Protein AF-A0A8H3XKI6-F1 (afdb_monomer_lite)

Structure (mmCIF, N/CA/C/O backbone):
data_AF-A0A8H3XKI6-F1
#
_entry.id   AF-A0A8H3XKI6-F1
#
loop_
_atom_site.group_PDB
_atom_site.id
_atom_site.type_symbol
_atom_site.label_atom_id
_atom_site.label_alt_id
_atom_site.label_comp_id
_atom_site.label_asym_id
_atom_site.label_entity_id
_atom_site.label_seq_id
_atom_site.pdbx_PDB_ins_code
_atom_site.Cartn_x
_atom_site.Cartn_y
_atom_site.Cartn_z
_atom_site.occupancy
_atom_site.B_iso_or_equiv
_atom_site.auth_seq_id
_atom_site.auth_comp_id
_atom_site.auth_asym_id
_atom_site.auth_atom_id
_atom_site.pdbx_PDB_model_num
ATOM 1 N N . MET A 1 1 ? 10.702 12.098 3.762 1.00 52.97 1 MET A N 1
ATOM 2 C CA . MET A 1 1 ? 10.714 10.688 3.313 1.00 52.97 1 MET A CA 1
ATOM 3 C C . MET A 1 1 ? 10.750 9.716 4.493 1.00 52.97 1 MET A C 1
ATOM 5 O O . MET A 1 1 ? 9.839 8.915 4.588 1.00 52.97 1 MET A O 1
ATOM 9 N N . ILE A 1 2 ? 11.704 9.832 5.431 1.00 52.97 2 ILE A N 1
ATOM 10 C CA . ILE A 1 2 ? 11.766 8.960 6.631 1.00 52.97 2 ILE A CA 1
ATOM 11 C C . ILE A 1 2 ? 10.514 9.089 7.521 1.00 52.97 2 ILE A C 1
ATOM 13 O O . ILE A 1 2 ? 9.970 8.078 7.946 1.00 52.97 2 ILE A O 1
ATOM 17 N N . LEU A 1 3 ? 10.019 10.314 7.748 1.00 56.84 3 LEU A N 1
ATOM 18 C CA . LEU A 1 3 ? 8.781 10.543 8.513 1.00 56.84 3 LEU A CA 1
ATOM 19 C C . LEU A 1 3 ? 7.570 9.870 7.851 1.00 56.84 3 LEU A C 1
ATOM 21 O O . LEU A 1 3 ? 6.868 9.115 8.502 1.00 56.84 3 LEU A O 1
ATOM 25 N N . LEU A 1 4 ? 7.419 10.019 6.530 1.00 63.44 4 LEU A N 1
ATOM 26 C CA . LEU A 1 4 ? 6.349 9.383 5.755 1.00 63.44 4 LEU A CA 1
ATOM 27 C C . LEU A 1 4 ? 6.373 7.847 5.880 1.00 63.44 4 LEU A C 1
ATOM 29 O O . LEU A 1 4 ? 5.342 7.244 6.152 1.00 63.44 4 LEU A O 1
ATOM 33 N N . LEU A 1 5 ? 7.550 7.225 5.746 1.00 63.56 5 LEU A N 1
ATOM 34 C CA . LEU A 1 5 ? 7.718 5.773 5.899 1.00 63.56 5 LEU A CA 1
ATOM 35 C C . LEU A 1 5 ? 7.413 5.284 7.324 1.00 63.56 5 LEU A C 1
ATOM 37 O O . LEU A 1 5 ? 6.879 4.192 7.505 1.00 63.56 5 LEU A O 1
ATOM 41 N N . ASN A 1 6 ? 7.733 6.082 8.344 1.00 65.56 6 ASN A N 1
ATOM 42 C CA . ASN A 1 6 ? 7.367 5.763 9.722 1.00 65.56 6 ASN A CA 1
ATOM 43 C C . ASN A 1 6 ? 5.857 5.885 9.951 1.00 65.56 6 ASN A C 1
ATOM 45 O O . ASN A 1 6 ? 5.278 5.020 10.611 1.00 65.56 6 ASN A O 1
ATOM 49 N N . SER A 1 7 ? 5.220 6.889 9.349 1.00 62.22 7 SER A N 1
ATOM 50 C CA . SER A 1 7 ? 3.774 7.108 9.422 1.00 62.22 7 SER A CA 1
ATOM 51 C C . SER A 1 7 ? 2.982 5.999 8.720 1.00 62.22 7 SER A C 1
ATOM 53 O O . SER A 1 7 ? 1.905 5.630 9.173 1.00 62.22 7 SER A O 1
ATOM 55 N N . MET A 1 8 ? 3.568 5.328 7.723 1.00 68.06 8 MET A N 1
ATOM 56 C CA . MET A 1 8 ? 3.000 4.131 7.079 1.00 68.06 8 MET A CA 1
ATOM 57 C C . MET A 1 8 ? 2.878 2.907 8.005 1.00 68.06 8 MET A C 1
ATOM 59 O O . MET A 1 8 ? 2.121 1.984 7.706 1.00 68.06 8 MET A O 1
ATOM 63 N N . GLN A 1 9 ? 3.547 2.888 9.167 1.00 68.38 9 GLN A N 1
ATOM 64 C CA . GLN A 1 9 ? 3.374 1.816 10.162 1.00 68.38 9 GLN A CA 1
ATOM 65 C C . GLN A 1 9 ? 1.997 1.830 10.839 1.00 68.38 9 GLN A C 1
ATOM 67 O O . GLN A 1 9 ? 1.675 0.903 11.589 1.00 68.38 9 GLN A O 1
ATOM 72 N N . ILE A 1 10 ? 1.190 2.862 10.581 1.00 73.00 10 ILE A N 1
ATOM 73 C CA . ILE A 1 10 ? -0.167 3.004 11.096 1.00 73.00 10 ILE A CA 1
ATOM 74 C C . ILE A 1 10 ? -1.088 1.837 10.733 1.00 73.00 10 ILE A C 1
ATOM 76 O O . ILE A 1 10 ? -2.002 1.519 11.489 1.00 73.00 10 ILE A O 1
ATOM 80 N N . LEU A 1 11 ? -0.767 1.107 9.667 1.00 68.25 11 LEU A N 1
ATOM 81 C CA . LEU A 1 11 ? -1.599 0.042 9.108 1.00 68.25 11 LEU A CA 1
ATOM 82 C C . LEU A 1 11 ? -1.046 -1.355 9.401 1.00 68.25 11 LEU A C 1
ATOM 84 O O . LEU A 1 11 ? -1.386 -2.305 8.710 1.00 68.25 11 LEU A O 1
ATOM 88 N N . ASN A 1 12 ? -0.189 -1.495 10.419 1.00 73.50 12 ASN A N 1
ATOM 89 C CA . ASN A 1 12 ? 0.237 -2.798 10.921 1.00 73.50 12 ASN A CA 1
ATOM 90 C C . ASN A 1 12 ? -0.584 -3.175 12.171 1.00 73.50 12 ASN A C 1
ATOM 92 O O . ASN A 1 12 ? -0.209 -2.754 13.274 1.00 73.50 12 ASN A O 1
ATOM 96 N N . PRO A 1 13 ? -1.657 -3.981 12.035 1.00 70.12 13 PRO A N 1
ATOM 97 C CA . PRO A 1 13 ? -2.545 -4.322 13.147 1.00 70.12 13 PRO A CA 1
ATOM 98 C C . PRO A 1 13 ? -1.821 -5.070 14.265 1.00 70.12 13 PRO A C 1
ATOM 100 O O . PRO A 1 13 ? -2.175 -4.924 15.429 1.00 70.12 13 PRO A O 1
ATOM 103 N N . ASN A 1 14 ? -0.746 -5.800 13.946 1.00 70.25 14 ASN A N 1
ATOM 104 C CA . ASN A 1 14 ? 0.053 -6.510 14.948 1.00 70.25 14 ASN A CA 1
ATOM 105 C C . ASN A 1 14 ? 0.733 -5.559 15.944 1.00 70.25 14 ASN A C 1
ATOM 107 O O . ASN A 1 14 ? 1.113 -5.976 17.036 1.00 70.25 14 ASN A O 1
ATOM 111 N N . LYS A 1 15 ? 0.914 -4.283 15.578 1.00 75.81 15 LYS A N 1
ATOM 112 C CA . LYS A 1 15 ? 1.473 -3.250 16.462 1.00 75.81 15 LYS A CA 1
ATOM 113 C C . LYS A 1 15 ? 0.398 -2.467 17.216 1.00 75.81 15 LYS A C 1
ATOM 115 O O . LYS A 1 15 ? 0.749 -1.585 18.001 1.00 75.81 15 LYS A O 1
ATOM 120 N N . TRP A 1 16 ? -0.884 -2.730 16.963 1.00 81.44 16 TRP A N 1
ATOM 121 C CA . TRP A 1 16 ? -1.965 -1.971 17.576 1.00 81.44 16 TRP A CA 1
ATOM 122 C C . TRP A 1 16 ? -2.169 -2.376 19.041 1.00 81.44 16 TRP A C 1
ATOM 124 O O . TRP A 1 16 ? -2.092 -3.558 19.387 1.00 81.44 16 TRP A O 1
ATOM 134 N N . PRO A 1 17 ? -2.423 -1.403 19.932 1.00 80.00 17 PRO A N 1
ATOM 135 C CA . PRO A 1 17 ? -2.687 -1.685 21.334 1.00 80.00 17 PRO A CA 1
ATOM 136 C C . PRO A 1 17 ? -4.015 -2.436 21.497 1.00 80.00 17 PRO A C 1
ATOM 138 O O . PRO A 1 17 ? -5.013 -2.110 20.861 1.00 80.00 17 PRO A O 1
ATOM 141 N N . LYS A 1 18 ? -4.036 -3.421 22.404 1.00 77.50 18 LYS A N 1
ATOM 142 C CA . LYS A 1 18 ? -5.248 -4.195 22.737 1.00 77.50 18 LYS A CA 1
ATOM 143 C C . LYS A 1 18 ? -6.247 -3.409 23.591 1.00 77.50 18 LYS A C 1
ATOM 145 O O . LYS A 1 18 ? -7.425 -3.751 23.635 1.00 77.50 18 LYS A O 1
ATOM 150 N N . ASP A 1 19 ? -5.776 -2.380 24.293 1.00 81.62 19 ASP A N 1
ATOM 151 C CA . ASP A 1 19 ? -6.632 -1.500 25.084 1.00 81.62 19 ASP A CA 1
ATOM 152 C C . ASP A 1 19 ? -7.387 -0.532 24.162 1.00 81.62 19 ASP A C 1
ATOM 154 O O . ASP A 1 19 ? -6.778 0.294 23.478 1.00 81.62 19 ASP A O 1
ATOM 158 N N . LYS A 1 20 ? -8.723 -0.609 24.189 1.00 76.94 20 LYS A N 1
ATOM 159 C CA . LYS A 1 20 ? -9.619 0.235 23.386 1.00 76.94 20 LYS A CA 1
ATOM 160 C C . LYS A 1 20 ? -9.421 1.731 23.639 1.00 76.94 20 LYS A C 1
ATOM 162 O O . LYS A 1 20 ? -9.504 2.514 22.697 1.00 76.94 20 LYS A O 1
ATOM 167 N N . LYS A 1 21 ? -9.128 2.142 24.879 1.00 78.75 21 LYS A N 1
ATOM 168 C CA . LYS A 1 21 ? -8.916 3.562 25.212 1.00 78.75 21 LYS A CA 1
ATOM 169 C C . LYS A 1 21 ? -7.641 4.102 24.574 1.00 78.75 21 LYS A C 1
ATOM 171 O O . LYS A 1 21 ? -7.603 5.247 24.139 1.00 78.75 21 LYS A O 1
ATOM 176 N N . ILE A 1 22 ? -6.602 3.270 24.508 1.00 79.81 22 ILE A N 1
ATOM 177 C CA . ILE A 1 22 ? -5.324 3.634 23.890 1.00 79.81 22 ILE A CA 1
ATOM 178 C C . ILE A 1 22 ? -5.456 3.596 22.363 1.00 79.81 22 ILE A C 1
ATOM 180 O O . ILE A 1 22 ? -4.953 4.491 21.691 1.00 79.81 22 ILE A O 1
ATOM 184 N N . LEU A 1 23 ? -6.180 2.610 21.821 1.00 81.88 23 LEU A N 1
ATOM 185 C CA . LEU A 1 23 ? -6.426 2.463 20.384 1.00 81.88 23 LEU A CA 1
ATOM 186 C C . LEU A 1 23 ? -7.139 3.680 19.778 1.00 81.88 23 LEU A C 1
ATOM 188 O O . LEU A 1 23 ? -6.820 4.083 18.659 1.00 81.88 23 LEU A O 1
ATOM 192 N N . GLN A 1 24 ? -8.057 4.297 20.524 1.00 79.31 24 GLN A N 1
ATOM 193 C CA . GLN A 1 24 ? -8.814 5.457 20.055 1.00 79.31 24 GLN A CA 1
ATOM 194 C C . GLN A 1 24 ? -7.901 6.604 19.599 1.00 79.31 24 GLN A C 1
ATOM 196 O O . GLN A 1 24 ? -8.110 7.144 18.520 1.00 79.31 24 GLN A O 1
ATOM 201 N N . ASN A 1 25 ? -6.839 6.897 20.353 1.00 80.00 25 ASN A N 1
ATOM 202 C CA . ASN A 1 25 ? -5.889 7.971 20.033 1.00 80.00 25 ASN A CA 1
ATOM 203 C C . ASN A 1 25 ? -4.599 7.456 19.373 1.00 80.00 25 ASN A C 1
ATOM 205 O O . ASN A 1 25 ? -3.650 8.215 19.167 1.00 80.00 25 ASN A O 1
ATOM 209 N N . TYR A 1 26 ? -4.517 6.154 19.089 1.00 80.56 26 TYR A N 1
ATOM 210 C CA . TYR A 1 26 ? -3.306 5.546 18.561 1.00 80.56 26 TYR A CA 1
ATOM 211 C C . TYR A 1 26 ? -3.042 6.036 17.136 1.00 80.56 26 TYR A C 1
ATOM 213 O O . TYR A 1 26 ? -3.868 5.858 16.241 1.00 80.56 26 TYR A O 1
ATOM 221 N N . ARG A 1 27 ? -1.851 6.614 16.951 1.00 79.62 27 ARG A N 1
ATOM 222 C CA . ARG A 1 27 ? -1.294 7.058 15.667 1.00 79.62 27 ARG A CA 1
ATOM 223 C C . ARG A 1 27 ? -2.081 8.131 14.913 1.00 79.62 27 ARG A C 1
ATOM 225 O O . ARG A 1 27 ? -1.971 8.255 13.697 1.00 79.62 27 ARG A O 1
ATOM 232 N N . GLU A 1 28 ? -2.847 8.936 15.639 1.00 83.56 28 GLU A N 1
ATOM 233 C CA . GLU A 1 28 ? -3.574 10.066 15.053 1.00 83.56 28 GLU A CA 1
ATOM 234 C C . GLU A 1 28 ? -2.617 11.099 14.432 1.00 83.56 28 GLU A C 1
ATOM 236 O O . GLU A 1 28 ? -2.890 11.661 13.377 1.00 83.56 28 GLU A O 1
ATOM 241 N N . LEU A 1 29 ? -1.443 11.301 15.045 1.00 84.56 29 LEU A N 1
ATOM 242 C CA . LEU A 1 29 ? -0.421 12.217 14.531 1.00 84.56 29 LEU A CA 1
ATOM 243 C C . LEU A 1 29 ? 0.122 11.760 13.173 1.00 84.56 29 LEU A C 1
ATOM 245 O O . LEU A 1 29 ? 0.240 12.569 12.255 1.00 84.56 29 LEU A O 1
ATOM 249 N N . GLU A 1 30 ? 0.422 10.469 13.034 1.00 86.00 30 GLU A N 1
ATOM 250 C CA . GLU A 1 30 ? 0.876 9.881 11.776 1.00 86.00 30 GLU A CA 1
ATOM 251 C C . GLU A 1 30 ? -0.197 9.961 10.683 1.00 86.00 30 GLU A C 1
ATOM 253 O O . GLU A 1 30 ? 0.135 10.235 9.527 1.00 86.00 30 GLU A O 1
ATOM 258 N N . LEU A 1 31 ? -1.477 9.780 11.034 1.00 87.25 31 LEU A N 1
ATOM 259 C CA . LEU A 1 31 ? -2.581 9.985 10.097 1.00 87.25 31 LEU A CA 1
ATOM 260 C C . LEU A 1 31 ? -2.623 11.440 9.611 1.00 87.25 31 LEU A C 1
ATOM 262 O O . LEU A 1 31 ? -2.680 11.6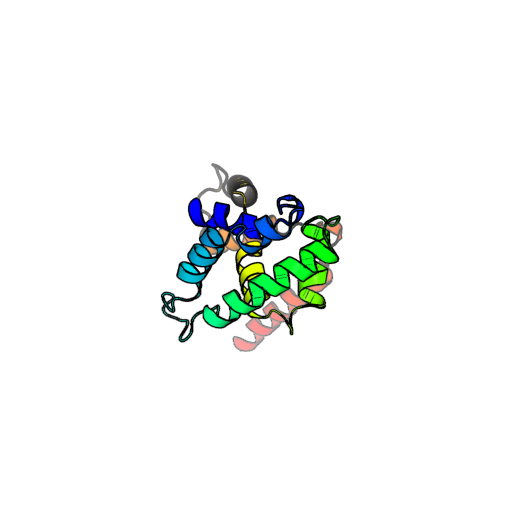76 8.409 1.00 87.25 31 LEU A O 1
ATOM 266 N N . GLU A 1 32 ? -2.530 12.415 10.516 1.00 87.88 32 GLU A N 1
ATOM 267 C CA . GLU A 1 32 ? -2.529 13.838 10.158 1.00 87.88 32 GLU A CA 1
ATOM 268 C C . GLU A 1 32 ? -1.341 14.227 9.265 1.00 87.88 32 GLU A C 1
ATOM 270 O O . GLU A 1 32 ? -1.471 15.072 8.378 1.00 87.88 32 GLU A O 1
ATOM 275 N N . GLU A 1 33 ? -0.170 13.617 9.456 1.00 85.81 33 GLU A N 1
ATOM 276 C CA . GLU A 1 33 ? 0.963 13.796 8.542 1.00 85.81 33 GLU A CA 1
ATOM 277 C C . GLU A 1 33 ? 0.671 13.257 7.138 1.00 85.81 33 GLU A C 1
ATOM 279 O O . GLU A 1 33 ? 0.991 13.925 6.152 1.00 85.81 33 GLU A O 1
ATOM 284 N N . LEU A 1 34 ? 0.048 12.080 7.036 1.00 85.38 34 LEU A N 1
ATOM 285 C CA . LEU A 1 34 ? -0.338 11.482 5.757 1.00 85.38 34 LEU A CA 1
ATOM 286 C C . LEU A 1 34 ? -1.413 12.319 5.056 1.00 85.38 34 LEU A C 1
ATOM 288 O O . LEU A 1 34 ? -1.281 12.615 3.868 1.00 85.38 34 LEU A O 1
ATOM 292 N N . ILE A 1 35 ? -2.422 12.775 5.800 1.00 87.50 35 ILE A N 1
ATOM 293 C CA . ILE A 1 35 ? -3.454 13.691 5.308 1.00 87.50 35 ILE A CA 1
ATOM 294 C C . ILE A 1 35 ? -2.798 14.948 4.732 1.00 87.50 35 ILE A C 1
ATOM 296 O O . ILE A 1 35 ? -2.995 15.252 3.561 1.00 87.50 35 ILE A O 1
ATOM 300 N N . LYS A 1 36 ? -1.916 15.625 5.480 1.00 85.19 36 LYS A N 1
ATOM 301 C CA . LYS A 1 36 ? -1.232 16.845 5.003 1.00 85.19 36 LYS A CA 1
ATOM 302 C C . LYS A 1 36 ? -0.493 16.665 3.675 1.00 85.19 36 LYS A C 1
ATOM 304 O O . LYS A 1 36 ? -0.340 17.640 2.934 1.00 85.19 36 LYS A O 1
ATOM 309 N N . VAL A 1 37 ? 0.014 15.462 3.403 1.00 82.25 37 VAL A N 1
ATOM 310 C CA . VAL A 1 37 ? 0.750 15.136 2.175 1.00 82.25 37 VAL A CA 1
ATOM 311 C C . VAL A 1 37 ? -0.198 14.822 1.015 1.00 82.25 37 VAL A C 1
ATOM 313 O O . VAL A 1 37 ? 0.047 15.293 -0.095 1.00 82.25 37 VAL A O 1
ATOM 316 N N . TYR A 1 38 ? -1.263 14.054 1.255 1.00 81.94 38 TYR A N 1
ATOM 317 C CA . TYR A 1 38 ? -2.118 13.491 0.199 1.00 81.94 38 TYR A CA 1
ATOM 318 C C . TYR A 1 38 ? -3.456 14.223 -0.016 1.00 81.94 38 TYR A C 1
ATOM 320 O O . TYR A 1 38 ? -4.093 14.043 -1.055 1.00 81.94 38 TYR A O 1
ATOM 328 N N . GLU A 1 39 ? -3.864 15.078 0.920 1.00 80.81 39 GLU A N 1
ATOM 329 C CA . GLU A 1 39 ? -5.016 15.984 0.805 1.00 80.81 39 GLU A CA 1
ATOM 330 C C . GLU A 1 39 ? -4.697 17.192 -0.089 1.00 80.81 39 GLU A C 1
ATOM 332 O O . GLU A 1 39 ? -5.561 17.712 -0.795 1.00 80.81 39 GLU A O 1
ATOM 337 N N . LYS A 1 40 ? -3.440 17.654 -0.104 1.00 63.06 40 LYS A N 1
ATOM 338 C CA . LYS A 1 40 ? -3.060 18.816 -0.912 1.00 63.06 40 LYS A CA 1
ATOM 339 C C . LYS A 1 40 ? -3.049 18.463 -2.398 1.00 63.06 40 LYS A C 1
ATOM 341 O O . LYS A 1 40 ? -2.328 17.565 -2.828 1.00 63.06 40 LYS A O 1
ATOM 346 N N . SER A 1 41 ? -3.690 19.302 -3.207 1.00 59.41 41 SER A N 1
ATOM 347 C CA . SER A 1 41 ? -3.537 19.395 -4.670 1.00 59.41 41 SER A CA 1
ATOM 348 C C . SER A 1 41 ? -2.137 19.870 -5.107 1.00 59.41 41 SER A C 1
ATOM 350 O O . SER A 1 41 ? -1.963 20.490 -6.150 1.00 59.41 41 SER A O 1
ATOM 352 N N . HIS A 1 42 ? -1.095 19.587 -4.315 1.00 53.06 42 HIS A N 1
ATOM 353 C CA . HIS A 1 42 ? 0.286 19.998 -4.585 1.00 53.06 42 HIS A CA 1
ATOM 354 C C . HIS A 1 42 ? 0.860 19.354 -5.854 1.00 53.06 42 HIS A C 1
ATOM 356 O O . HIS A 1 42 ? 1.926 19.734 -6.334 1.00 53.06 42 HIS A O 1
ATOM 362 N N . TRP A 1 43 ? 0.148 18.370 -6.393 1.00 59.84 43 TRP A N 1
ATOM 363 C CA . TRP A 1 43 ? 0.494 17.689 -7.617 1.00 59.84 43 TRP A CA 1
ATOM 364 C C . TRP A 1 43 ? -0.143 18.440 -8.789 1.00 59.84 43 TRP A C 1
ATOM 366 O O . TRP A 1 43 ? -1.370 18.472 -8.875 1.00 59.84 43 TRP A O 1
ATOM 376 N N . PRO A 1 44 ? 0.656 19.010 -9.711 1.00 56.84 44 PRO A N 1
ATOM 377 C CA . PRO A 1 44 ? 0.187 19.937 -10.749 1.00 56.84 44 PRO A CA 1
ATOM 378 C C . PRO A 1 44 ? -0.894 19.380 -11.695 1.00 56.84 44 PRO A C 1
ATOM 380 O O . PRO A 1 44 ? -1.499 20.147 -12.435 1.00 56.84 44 PRO A O 1
ATOM 383 N N . ASN A 1 45 ? -1.168 18.072 -11.646 1.00 62.91 45 ASN A N 1
ATOM 384 C CA . ASN A 1 45 ? -2.162 17.388 -12.475 1.00 62.91 45 ASN A CA 1
ATOM 385 C C . ASN A 1 45 ? -3.403 16.897 -11.703 1.00 62.91 45 ASN A C 1
ATOM 387 O O . ASN A 1 45 ? -4.276 16.282 -12.310 1.00 62.91 45 ASN A O 1
ATOM 391 N N . TYR A 1 46 ? -3.503 17.138 -10.392 1.00 58.69 46 TYR A N 1
ATOM 392 C CA . TYR A 1 46 ? -4.637 16.694 -9.575 1.00 58.69 46 TYR A CA 1
ATOM 393 C C . TYR A 1 46 ? -5.441 17.901 -9.088 1.00 58.69 46 TYR A C 1
ATOM 395 O O . TYR A 1 46 ? -5.044 18.606 -8.164 1.00 58.69 46 TYR A O 1
ATOM 403 N N . LEU A 1 47 ? -6.589 18.133 -9.735 1.00 53.00 47 LEU A N 1
ATOM 404 C CA . LEU A 1 47 ? -7.517 19.227 -9.411 1.00 53.00 47 LEU A CA 1
ATOM 405 C C . LEU A 1 47 ? -8.094 19.112 -7.990 1.00 53.00 47 LEU A C 1
ATOM 407 O O . LEU A 1 47 ? -8.376 20.131 -7.368 1.00 53.00 47 LEU A O 1
ATOM 411 N N . ASN A 1 48 ? -8.205 17.886 -7.471 1.00 63.69 48 ASN A N 1
ATOM 412 C CA . ASN A 1 48 ? -8.639 17.578 -6.112 1.00 63.69 48 ASN A CA 1
ATOM 413 C C . ASN A 1 48 ? -7.558 16.751 -5.402 1.00 63.69 48 ASN A C 1
ATOM 415 O O . ASN A 1 48 ? -6.848 15.981 -6.053 1.00 63.69 48 ASN A O 1
ATOM 419 N N . GLY A 1 49 ? -7.453 16.890 -4.077 1.00 69.19 49 GLY A N 1
ATOM 420 C CA . GLY A 1 49 ? -6.649 15.992 -3.244 1.00 69.19 49 GLY A CA 1
ATOM 421 C C . GLY A 1 49 ? -7.005 14.525 -3.488 1.00 69.19 49 GLY A C 1
ATOM 422 O O . GLY A 1 49 ? -8.141 14.201 -3.841 1.00 69.19 49 GLY A O 1
ATOM 423 N N . ILE A 1 50 ? -6.033 13.628 -3.314 1.00 79.19 50 ILE A N 1
ATOM 424 C CA . ILE A 1 50 ? -6.251 12.189 -3.536 1.00 79.19 50 ILE A CA 1
ATOM 425 C C . ILE A 1 50 ? -7.204 11.629 -2.465 1.00 79.19 50 ILE A C 1
ATOM 427 O O . ILE A 1 50 ? -7.990 10.714 -2.731 1.00 79.19 50 ILE A O 1
ATOM 431 N N . ILE A 1 51 ? -7.149 12.219 -1.269 1.00 85.88 51 ILE A N 1
ATOM 432 C CA . ILE A 1 51 ? -7.881 11.822 -0.068 1.00 85.88 51 ILE A CA 1
ATOM 433 C C . ILE A 1 51 ? -8.642 13.032 0.482 1.00 8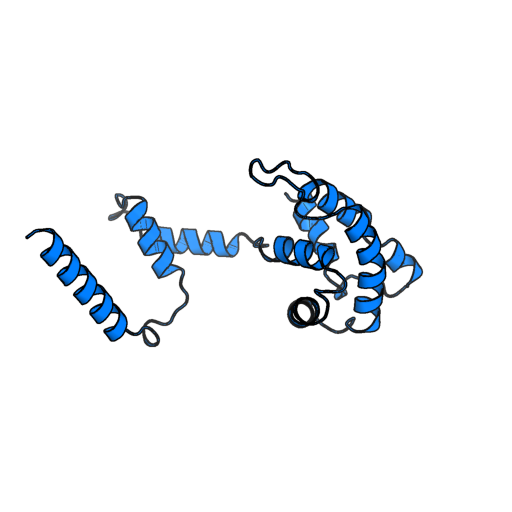5.88 51 ILE A C 1
ATOM 435 O O . ILE A 1 51 ? -8.116 14.144 0.499 1.00 85.88 51 ILE A O 1
ATOM 439 N N . ASP A 1 52 ? -9.867 12.799 0.951 1.00 87.94 52 ASP A N 1
ATOM 440 C CA . ASP A 1 52 ? -10.690 13.771 1.674 1.00 87.94 52 ASP A CA 1
ATOM 441 C C . ASP A 1 52 ? -10.402 13.676 3.183 1.00 87.94 52 ASP A C 1
ATOM 443 O O . ASP A 1 52 ? -10.631 12.635 3.807 1.00 87.94 52 ASP A O 1
ATOM 447 N N . ALA A 1 53 ? -9.861 14.749 3.763 1.00 87.06 53 ALA A N 1
ATOM 448 C CA . ALA A 1 53 ? -9.382 14.754 5.142 1.00 87.06 53 ALA A CA 1
ATOM 449 C C . ALA A 1 53 ? -10.489 14.638 6.190 1.00 87.06 53 ALA A C 1
ATOM 451 O O . ALA A 1 53 ? -10.292 14.013 7.231 1.00 87.06 53 ALA A O 1
ATOM 452 N N . ASP A 1 54 ? -11.657 15.218 5.934 1.00 87.56 54 ASP A N 1
ATOM 453 C CA . ASP A 1 54 ? -12.761 15.140 6.886 1.00 87.56 54 ASP A CA 1
ATOM 454 C C . ASP A 1 54 ? -13.363 13.738 6.877 1.00 87.56 54 ASP A C 1
ATOM 456 O O . ASP A 1 54 ? -13.637 13.167 7.937 1.00 87.56 54 ASP A O 1
ATOM 460 N N . LYS A 1 55 ? -13.485 13.131 5.691 1.00 90.69 55 LYS A N 1
ATOM 461 C CA . LYS A 1 55 ? -13.980 11.756 5.563 1.00 90.69 55 LYS A CA 1
ATOM 462 C C . LYS A 1 55 ? -13.014 10.736 6.141 1.00 90.69 55 LYS A C 1
ATOM 464 O O . LYS A 1 55 ? -13.446 9.870 6.893 1.00 90.69 55 LYS A O 1
ATOM 469 N N . ILE A 1 56 ? -11.715 10.841 5.858 1.00 90.94 56 ILE A N 1
ATOM 470 C CA . ILE A 1 56 ? -10.755 9.847 6.350 1.00 90.94 56 ILE A CA 1
ATOM 471 C C . ILE A 1 56 ? -10.652 9.849 7.882 1.00 90.94 56 ILE A C 1
ATOM 473 O O . ILE A 1 56 ? -10.551 8.780 8.474 1.00 90.94 56 ILE A O 1
ATOM 477 N N . ARG A 1 57 ? -10.761 11.012 8.543 1.00 90.06 57 ARG A N 1
ATOM 478 C CA . ARG A 1 57 ? -10.807 11.104 10.016 1.00 90.06 57 ARG A CA 1
ATOM 479 C C . ARG A 1 57 ? -12.023 10.380 10.601 1.00 90.06 57 ARG A C 1
ATOM 481 O O . ARG A 1 57 ? -11.920 9.730 11.640 1.00 90.06 57 ARG A O 1
ATOM 488 N N . GLN A 1 58 ? -13.172 10.472 9.930 1.00 89.75 58 GLN A N 1
ATOM 489 C CA . GLN A 1 58 ? -14.392 9.765 10.331 1.00 89.75 58 GLN A CA 1
ATOM 490 C C . GLN A 1 58 ? -14.268 8.254 10.092 1.00 89.75 58 GLN A C 1
ATOM 492 O O . GLN A 1 58 ? -14.572 7.462 10.985 1.00 89.75 58 GLN A O 1
ATOM 497 N N . GLU A 1 59 ? -13.772 7.860 8.917 1.00 92.00 59 GLU A N 1
ATOM 498 C CA . GLU A 1 59 ? -13.530 6.461 8.547 1.00 92.00 59 GLU A CA 1
ATOM 499 C C . GLU A 1 59 ? -12.524 5.792 9.498 1.00 92.00 59 GLU A C 1
ATOM 501 O O . GLU A 1 59 ? -12.714 4.640 9.887 1.00 92.00 59 GLU A O 1
ATOM 506 N N . TRP A 1 60 ? -11.481 6.515 9.920 1.00 90.38 60 TRP A N 1
ATOM 507 C CA . TRP A 1 60 ? -10.347 5.955 10.654 1.00 90.38 60 TRP A CA 1
ATOM 508 C C . TRP A 1 60 ? -10.722 5.289 11.975 1.00 90.38 60 TRP A C 1
ATOM 510 O O . TRP A 1 60 ? -10.238 4.201 12.292 1.00 90.38 60 TRP A O 1
ATOM 520 N N . ASN A 1 61 ? -11.598 5.918 12.756 1.00 86.81 61 ASN A N 1
ATOM 521 C CA . ASN A 1 61 ? -11.991 5.369 14.052 1.00 86.81 61 ASN A CA 1
ATOM 522 C C . ASN A 1 61 ? -12.790 4.072 13.899 1.00 86.81 61 ASN A C 1
ATOM 524 O O . ASN A 1 61 ? -12.489 3.087 14.571 1.00 86.81 61 ASN A O 1
ATOM 528 N N . LEU A 1 62 ? -13.734 4.043 12.959 1.00 89.19 62 LEU A N 1
ATOM 529 C CA . LEU A 1 62 ? -14.528 2.850 12.664 1.00 89.19 62 LEU A CA 1
ATOM 530 C C . LEU A 1 62 ? -13.659 1.733 12.075 1.00 89.19 62 LEU A C 1
ATOM 532 O O . LEU A 1 62 ? -13.777 0.576 12.474 1.00 89.19 62 LEU A O 1
ATOM 536 N N . PHE A 1 63 ? -12.732 2.081 11.184 1.00 89.81 63 PHE A N 1
ATOM 537 C CA . PHE A 1 63 ? -11.776 1.139 10.615 1.00 89.81 63 PHE A CA 1
ATOM 538 C C . PHE A 1 63 ? -10.918 0.474 11.702 1.00 89.81 63 PHE A C 1
ATOM 540 O O . PHE A 1 63 ? -10.770 -0.752 11.715 1.00 89.81 63 PHE A O 1
ATOM 547 N N . LYS A 1 64 ? -10.408 1.258 12.667 1.00 88.19 64 LYS A N 1
ATOM 548 C CA . LYS A 1 64 ? -9.653 0.725 13.812 1.00 88.19 64 LYS A CA 1
ATOM 549 C C . LYS A 1 64 ? -10.474 -0.283 14.619 1.00 88.19 64 LYS A C 1
ATOM 551 O O . LYS A 1 64 ? -9.958 -1.330 15.014 1.00 88.19 64 LYS A O 1
ATOM 556 N N . GLU A 1 65 ? -11.751 -0.002 14.856 1.00 87.44 65 GLU A N 1
ATOM 557 C CA . GLU A 1 65 ? -12.647 -0.909 15.580 1.00 87.44 65 GLU A CA 1
ATOM 558 C C . GLU A 1 65 ? -12.905 -2.213 14.818 1.00 87.44 65 GLU A C 1
ATOM 560 O O . GLU A 1 65 ? -12.818 -3.290 15.410 1.00 87.44 65 GLU A O 1
ATOM 565 N N . VAL A 1 66 ? -13.152 -2.143 13.508 1.00 88.88 66 VAL A N 1
ATOM 566 C CA . VAL A 1 66 ? -13.384 -3.328 12.667 1.00 88.88 66 VAL A CA 1
ATOM 567 C C . VAL A 1 66 ? -12.144 -4.214 12.614 1.00 88.88 66 VAL A C 1
ATOM 569 O O . VAL A 1 66 ? -12.230 -5.416 12.875 1.00 88.88 66 VAL A O 1
ATOM 572 N N . VAL A 1 67 ? -10.975 -3.631 12.342 1.00 87.25 67 VAL A N 1
ATOM 573 C CA . VAL A 1 67 ? -9.721 -4.388 12.251 1.00 87.25 67 VAL A CA 1
ATOM 574 C C . VAL A 1 67 ? -9.335 -4.988 13.598 1.00 87.25 67 VAL A C 1
ATOM 576 O O . VAL A 1 67 ? -8.975 -6.166 13.670 1.00 87.25 67 VAL A O 1
ATOM 579 N N . SER A 1 68 ? -9.485 -4.227 14.685 1.00 84.88 68 SER A N 1
ATOM 580 C CA . SER A 1 68 ? -9.214 -4.738 16.029 1.00 84.88 68 SER A CA 1
ATOM 581 C C . SER A 1 68 ? -10.248 -5.763 16.510 1.00 84.88 68 SER A C 1
ATOM 583 O O . SER A 1 68 ? -9.923 -6.577 17.363 1.00 84.88 68 SER A O 1
ATOM 585 N N . SER A 1 69 ? -11.473 -5.787 15.996 1.00 85.81 69 SER A N 1
ATOM 586 C CA . SER A 1 69 ? -12.464 -6.780 16.439 1.00 85.81 69 SER A CA 1
ATOM 587 C C . SER A 1 69 ? -12.372 -8.082 15.648 1.00 85.81 69 SER A C 1
ATOM 589 O O . SER A 1 69 ? -12.525 -9.158 16.223 1.00 85.81 69 SER A O 1
ATOM 591 N N . ASN A 1 70 ? -12.083 -7.994 14.347 1.00 86.44 70 ASN A N 1
ATOM 592 C CA . ASN A 1 70 ? -12.260 -9.117 13.425 1.00 86.44 70 ASN A CA 1
ATOM 593 C C . ASN A 1 70 ? -10.944 -9.707 12.904 1.00 86.44 70 ASN A C 1
ATOM 595 O O . ASN A 1 70 ? -10.925 -10.865 12.492 1.00 86.44 70 ASN A O 1
ATOM 599 N N . TYR A 1 71 ? -9.844 -8.945 12.922 1.00 85.44 71 TYR A N 1
ATOM 600 C CA . TYR A 1 71 ? -8.631 -9.306 12.180 1.00 85.44 71 TYR A CA 1
ATOM 601 C C . TYR A 1 71 ? -7.320 -9.212 12.984 1.00 85.44 71 TYR A C 1
ATOM 603 O O . TYR A 1 71 ? -6.245 -9.262 12.396 1.00 85.44 71 TYR A O 1
ATOM 611 N N . GLN A 1 72 ? -7.367 -9.137 14.322 1.00 76.12 72 GLN A N 1
ATOM 612 C CA . GLN A 1 72 ? -6.164 -8.996 15.175 1.00 76.12 72 GLN A CA 1
ATOM 613 C C . GLN A 1 72 ? -5.095 -10.083 14.998 1.00 76.12 72 GLN A C 1
ATOM 615 O O . GLN A 1 72 ? -3.937 -9.846 15.327 1.00 76.12 72 GLN A O 1
ATOM 620 N N . ASN A 1 73 ? -5.477 -11.273 14.534 1.00 81.06 73 ASN A N 1
ATOM 621 C CA . ASN A 1 73 ? -4.564 -12.409 14.389 1.00 81.06 73 ASN A CA 1
ATOM 622 C C . ASN A 1 73 ? -4.038 -12.579 12.955 1.00 81.06 73 ASN A C 1
ATOM 624 O O . ASN A 1 73 ? -3.305 -13.532 12.694 1.00 81.06 73 ASN A O 1
ATOM 628 N N . LEU A 1 74 ? -4.436 -11.708 12.023 1.00 82.25 74 LEU A N 1
ATOM 629 C CA . LEU A 1 74 ? -3.982 -11.758 10.637 1.00 82.25 74 LEU A CA 1
ATOM 630 C C . LEU A 1 74 ? -2.756 -10.871 10.450 1.00 82.25 74 LEU A C 1
ATOM 632 O O . LEU A 1 74 ? -2.700 -9.736 10.924 1.00 82.25 74 LEU A O 1
ATOM 636 N N . ASP A 1 75 ? -1.774 -11.381 9.715 1.00 81.38 75 ASP A N 1
ATOM 637 C CA . ASP A 1 75 ? -0.690 -10.547 9.227 1.00 81.38 75 ASP A CA 1
ATOM 638 C C . ASP A 1 75 ? -1.177 -9.643 8.089 1.00 81.38 75 ASP A C 1
ATOM 640 O O . ASP A 1 75 ? -2.210 -9.866 7.455 1.00 81.38 75 ASP A O 1
ATOM 644 N N . VAL A 1 76 ? -0.391 -8.605 7.815 1.00 78.94 76 VAL A N 1
ATOM 645 C CA . VAL A 1 76 ? -0.708 -7.595 6.801 1.00 78.94 76 VAL A CA 1
ATOM 646 C C . VAL A 1 76 ? -0.963 -8.226 5.426 1.00 78.94 76 VAL A C 1
ATOM 648 O O . VAL A 1 76 ? -1.886 -7.800 4.738 1.00 78.94 76 VAL A O 1
ATOM 651 N N . ASN A 1 77 ? -0.209 -9.261 5.035 1.00 81.31 77 ASN A N 1
ATOM 652 C CA . ASN A 1 77 ? -0.346 -9.865 3.705 1.00 81.31 77 ASN A CA 1
ATOM 653 C C . ASN A 1 77 ? -1.683 -10.591 3.521 1.00 81.31 77 ASN A C 1
ATOM 655 O O . ASN A 1 77 ? -2.230 -10.574 2.423 1.00 81.31 77 ASN A O 1
ATOM 659 N N . ASN A 1 78 ? -2.217 -11.200 4.583 1.00 85.38 78 ASN A N 1
ATOM 660 C CA . ASN A 1 78 ? -3.529 -11.844 4.544 1.00 85.38 78 ASN A CA 1
ATOM 661 C C . ASN A 1 78 ? -4.671 -10.857 4.817 1.00 85.38 78 ASN A C 1
ATOM 663 O O . ASN A 1 78 ? -5.782 -11.055 4.331 1.00 85.38 78 ASN A O 1
ATOM 667 N N . LEU A 1 79 ? -4.412 -9.783 5.569 1.00 85.94 79 LEU A N 1
ATOM 668 C CA . LEU A 1 79 ? -5.410 -8.760 5.865 1.00 85.94 79 LEU A CA 1
ATOM 669 C C . LEU A 1 79 ? -5.737 -7.887 4.650 1.00 85.94 79 LEU A C 1
ATOM 671 O O . LEU A 1 79 ? -6.908 -7.629 4.384 1.00 85.94 79 LEU A O 1
ATOM 675 N N . LEU A 1 80 ? -4.721 -7.403 3.930 1.00 85.88 80 LEU A N 1
ATOM 676 C CA . LEU A 1 80 ? -4.920 -6.420 2.862 1.00 85.88 80 LEU A CA 1
ATOM 677 C C . LEU A 1 80 ? -5.903 -6.879 1.779 1.00 85.88 80 LEU A C 1
ATOM 679 O O . LEU A 1 80 ? -6.793 -6.092 1.464 1.00 85.88 80 LEU A O 1
ATOM 683 N N . PRO A 1 81 ? -5.833 -8.119 1.249 1.00 89.25 81 PRO A N 1
ATOM 684 C CA . PRO A 1 81 ? -6.808 -8.588 0.269 1.00 89.25 81 PRO A CA 1
ATOM 685 C C . PRO A 1 81 ? -8.248 -8.524 0.786 1.00 89.25 81 PRO A C 1
ATOM 687 O O . PRO A 1 81 ? -9.137 -8.107 0.055 1.00 89.25 81 PRO A O 1
ATOM 690 N N . ILE A 1 82 ? -8.475 -8.871 2.058 1.00 90.00 82 ILE A N 1
ATOM 691 C CA . ILE A 1 82 ? -9.804 -8.831 2.685 1.00 90.00 82 ILE A CA 1
ATOM 692 C C . ILE A 1 82 ? -10.295 -7.387 2.803 1.00 90.00 82 ILE A C 1
ATOM 694 O O . ILE A 1 82 ? -11.451 -7.096 2.512 1.00 90.00 82 ILE A O 1
ATOM 698 N N . ILE A 1 83 ? -9.418 -6.476 3.227 1.00 89.44 83 ILE A N 1
ATOM 699 C CA . ILE A 1 83 ? -9.745 -5.054 3.366 1.00 89.44 83 ILE A CA 1
ATOM 700 C C . ILE A 1 83 ? -10.066 -4.427 2.004 1.00 89.44 83 ILE A C 1
ATOM 702 O O . ILE A 1 83 ? -11.068 -3.724 1.891 1.00 89.44 83 ILE A O 1
ATOM 706 N N . PHE A 1 84 ? -9.276 -4.721 0.969 1.00 89.62 84 PHE A N 1
ATOM 707 C CA . PHE A 1 84 ? -9.523 -4.216 -0.382 1.00 89.62 84 PHE A CA 1
ATOM 708 C C . PHE A 1 84 ? -10.802 -4.780 -1.008 1.00 89.62 84 PHE A C 1
ATOM 710 O O . PHE A 1 84 ? -11.516 -4.036 -1.667 1.00 89.62 84 PHE A O 1
ATOM 717 N N . ASP A 1 85 ? -11.116 -6.055 -0.777 1.00 90.88 85 ASP A N 1
ATOM 718 C CA . ASP A 1 85 ? -12.289 -6.706 -1.371 1.00 90.88 85 ASP A CA 1
ATOM 719 C C . ASP A 1 85 ? -13.597 -6.356 -0.640 1.00 90.88 85 ASP A C 1
ATOM 721 O O . ASP A 1 85 ? -14.605 -6.034 -1.262 1.00 90.88 85 ASP A O 1
ATOM 725 N N . GLN A 1 86 ? -13.592 -6.378 0.697 1.00 91.25 86 GLN A N 1
ATOM 726 C CA . GLN A 1 86 ? -14.828 -6.332 1.492 1.00 91.25 86 GLN A CA 1
ATOM 727 C C . GLN A 1 86 ? -15.161 -4.952 2.061 1.00 91.25 86 GLN A C 1
ATOM 729 O O . GLN A 1 86 ? -16.301 -4.718 2.461 1.00 91.25 86 GLN A O 1
ATOM 734 N N . HIS A 1 87 ? -14.184 -4.044 2.144 1.00 90.38 87 HIS A N 1
ATOM 735 C CA . HIS A 1 87 ? -14.335 -2.790 2.893 1.00 90.38 87 HIS A CA 1
ATOM 736 C C . HIS A 1 87 ? -14.179 -1.521 2.046 1.00 90.38 87 HIS A C 1
ATOM 738 O O . HIS A 1 87 ? -14.237 -0.413 2.583 1.00 90.38 87 HIS A O 1
ATOM 744 N N . GLN A 1 88 ? -14.040 -1.658 0.725 1.00 88.69 88 GLN A N 1
ATOM 745 C CA . GLN A 1 88 ? -13.842 -0.529 -0.189 1.00 88.69 88 GLN A CA 1
ATOM 746 C C . GLN A 1 88 ? -14.996 0.475 -0.198 1.00 88.69 88 GLN A C 1
ATOM 748 O O . GLN A 1 88 ? -14.754 1.680 -0.252 1.00 88.69 88 GLN A O 1
ATOM 753 N N . GLU A 1 89 ? -16.239 0.005 -0.112 1.00 90.00 89 GLU A N 1
ATOM 754 C CA . GLU A 1 89 ? -17.414 0.884 -0.100 1.00 90.00 89 GLU A CA 1
ATOM 755 C C . GLU A 1 89 ? -17.563 1.652 1.223 1.00 90.00 89 GLU A C 1
ATOM 757 O O . GLU A 1 89 ? -18.074 2.772 1.233 1.00 90.00 89 GLU A O 1
ATOM 762 N N . PHE A 1 90 ? -17.093 1.072 2.333 1.00 90.12 90 PHE A N 1
ATOM 763 C CA . PHE A 1 90 ? -17.249 1.637 3.676 1.00 90.12 90 PHE A CA 1
ATOM 764 C C . PHE A 1 90 ? -16.128 2.607 4.052 1.00 90.12 90 PHE A C 1
ATOM 766 O O . PHE A 1 90 ? -16.388 3.594 4.740 1.00 90.12 90 PHE A O 1
ATOM 773 N N . TYR A 1 91 ? -14.896 2.343 3.601 1.00 91.81 91 TYR A N 1
ATOM 774 C CA . TYR A 1 91 ? -13.718 3.154 3.934 1.00 91.81 91 TYR A CA 1
ATOM 775 C C . TYR A 1 91 ? -12.919 3.573 2.688 1.00 91.81 91 TYR A C 1
ATOM 777 O O . TYR A 1 91 ? -11.724 3.274 2.575 1.00 91.81 91 TYR A O 1
ATOM 785 N N . PRO A 1 92 ? -13.548 4.251 1.711 1.00 91.00 92 PRO A N 1
ATOM 786 C CA . PRO A 1 92 ? -12.923 4.545 0.425 1.00 91.00 92 PRO A CA 1
ATOM 787 C C . PRO A 1 92 ? -11.670 5.425 0.536 1.00 91.00 92 PRO A C 1
ATOM 789 O O . PRO A 1 92 ? -10.767 5.304 -0.293 1.00 91.00 92 PRO A O 1
ATOM 792 N N . ASN A 1 93 ? -11.576 6.313 1.530 1.00 90.75 93 ASN A N 1
ATOM 793 C CA . ASN A 1 93 ? -10.398 7.162 1.714 1.00 90.75 93 ASN A CA 1
ATOM 794 C C . ASN A 1 93 ? -9.254 6.406 2.397 1.00 90.75 93 ASN A C 1
ATOM 796 O O . ASN A 1 93 ? -8.095 6.586 2.018 1.00 90.75 93 ASN A O 1
ATOM 800 N N . ILE A 1 94 ? -9.572 5.520 3.345 1.00 89.56 94 ILE A N 1
ATOM 801 C CA . ILE A 1 94 ? -8.589 4.604 3.942 1.00 89.56 94 ILE A CA 1
ATOM 802 C C . ILE A 1 94 ? -8.030 3.636 2.902 1.00 89.56 94 ILE A C 1
ATOM 804 O O . ILE A 1 94 ? -6.818 3.435 2.857 1.00 89.56 94 ILE A O 1
ATOM 808 N N . ILE A 1 95 ? -8.878 3.077 2.033 1.00 90.31 95 ILE A N 1
ATOM 809 C CA . ILE A 1 95 ? -8.431 2.201 0.946 1.00 90.31 95 ILE A CA 1
ATOM 810 C C . ILE A 1 95 ? -7.485 2.933 -0.003 1.00 90.31 95 ILE A C 1
ATOM 812 O O . ILE A 1 95 ? -6.395 2.434 -0.265 1.00 90.31 95 ILE A O 1
ATOM 816 N N . LYS A 1 96 ? -7.831 4.143 -0.451 1.00 88.75 96 LYS A N 1
ATOM 817 C CA . LYS A 1 96 ? -6.921 4.943 -1.287 1.00 88.75 96 LYS A CA 1
ATOM 818 C C . LYS A 1 96 ? -5.590 5.210 -0.592 1.00 88.75 96 LYS A C 1
ATOM 820 O O . LYS A 1 96 ? -4.537 5.117 -1.218 1.00 88.75 96 LYS A O 1
ATOM 825 N N . LEU A 1 97 ? -5.616 5.530 0.704 1.00 87.94 97 LEU A N 1
ATOM 826 C CA . LEU A 1 97 ? -4.390 5.714 1.478 1.00 87.94 97 LEU A CA 1
ATOM 827 C C . LEU A 1 97 ? -3.547 4.431 1.496 1.00 87.94 97 LEU A C 1
ATOM 829 O O . LEU A 1 97 ? -2.341 4.491 1.266 1.00 87.94 97 LEU A O 1
ATOM 833 N N . LEU A 1 98 ? -4.179 3.278 1.724 1.00 85.88 98 LEU A N 1
ATOM 834 C CA . LEU A 1 98 ? -3.535 1.967 1.693 1.00 85.88 98 LEU A CA 1
ATOM 835 C C . LEU A 1 98 ? -2.903 1.676 0.328 1.00 85.88 98 LEU A C 1
ATOM 837 O O . LEU A 1 98 ? -1.732 1.310 0.276 1.00 85.88 98 LEU A O 1
ATOM 841 N N . GLU A 1 99 ? -3.629 1.884 -0.769 1.00 86.19 99 GLU A N 1
ATOM 842 C CA . GLU A 1 99 ? -3.117 1.686 -2.131 1.00 86.19 99 GLU A CA 1
ATOM 843 C C . GLU A 1 99 ? -1.852 2.509 -2.380 1.00 86.19 99 GLU A C 1
ATOM 845 O O . GLU A 1 99 ? -0.854 1.981 -2.872 1.00 86.19 99 GLU A O 1
ATOM 850 N N . ILE A 1 100 ? -1.854 3.787 -1.991 1.00 84.69 100 ILE A N 1
ATOM 851 C CA . ILE A 1 100 ? -0.690 4.667 -2.143 1.00 84.69 100 ILE A CA 1
ATOM 852 C C . ILE A 1 100 ? 0.492 4.143 -1.329 1.00 84.69 100 ILE A C 1
ATOM 854 O O . ILE A 1 100 ? 1.609 4.057 -1.838 1.00 84.69 100 ILE A O 1
ATOM 858 N N . ILE A 1 101 ? 0.250 3.798 -0.064 1.00 80.44 101 ILE A N 1
ATOM 859 C CA . ILE A 1 101 ? 1.292 3.360 0.863 1.00 80.44 101 ILE A CA 1
ATOM 860 C C . ILE A 1 101 ? 1.933 2.054 0.392 1.00 80.44 101 ILE A C 1
ATOM 862 O O . ILE A 1 101 ? 3.158 1.959 0.353 1.00 80.44 101 ILE A O 1
ATOM 866 N N . TYR A 1 102 ? 1.126 1.071 -0.007 1.00 78.19 102 TYR A N 1
ATOM 867 C CA . TYR A 1 102 ? 1.619 -0.235 -0.450 1.00 78.19 102 TYR A CA 1
ATOM 868 C C . TYR A 1 102 ? 2.144 -0.244 -1.890 1.00 78.19 102 TYR A C 1
ATOM 870 O O . TYR A 1 102 ? 2.856 -1.173 -2.264 1.00 78.19 102 TYR A O 1
ATOM 878 N N . SER A 1 103 ? 1.874 0.800 -2.677 1.00 80.88 103 SER A N 1
ATOM 879 C CA . SER A 1 103 ? 2.508 0.996 -3.988 1.00 80.88 103 SER A CA 1
ATOM 880 C C . SER A 1 103 ? 3.948 1.511 -3.884 1.00 80.88 103 SER A C 1
ATOM 882 O O . SER A 1 103 ? 4.697 1.444 -4.860 1.00 80.88 103 SER A O 1
ATOM 884 N N . ILE A 1 104 ? 4.357 2.044 -2.726 1.00 77.75 104 ILE A N 1
ATOM 885 C CA . ILE A 1 104 ? 5.714 2.555 -2.519 1.00 77.75 104 ILE A CA 1
ATOM 886 C C . ILE A 1 104 ? 6.605 1.409 -2.015 1.00 77.75 104 ILE A C 1
ATOM 888 O O . ILE A 1 104 ? 6.340 0.843 -0.954 1.00 77.75 104 ILE A O 1
ATOM 892 N N . PRO A 1 105 ? 7.695 1.060 -2.723 1.00 68.62 105 PRO A N 1
ATOM 893 C CA . PRO A 1 105 ? 8.607 0.024 -2.258 1.00 68.62 105 PRO A CA 1
ATOM 894 C C . PRO A 1 105 ? 9.297 0.456 -0.955 1.00 68.62 105 PRO A C 1
ATOM 896 O O . PRO A 1 105 ? 9.962 1.488 -0.893 1.00 68.62 105 PRO A O 1
ATOM 899 N N . PHE A 1 106 ? 9.169 -0.365 0.091 1.00 66.62 106 PHE A N 1
ATOM 900 C CA . PHE A 1 106 ? 9.726 -0.098 1.426 1.00 66.62 106 PHE A CA 1
ATOM 901 C C . PHE A 1 106 ? 11.246 -0.314 1.534 1.00 66.62 106 PHE A C 1
ATOM 903 O O . PHE A 1 106 ? 11.832 -0.020 2.575 1.00 66.62 106 PHE A O 1
ATOM 910 N N . SER A 1 107 ? 11.900 -0.838 0.492 1.00 70.31 107 SER A N 1
ATOM 911 C CA . SER A 1 107 ? 13.339 -1.117 0.499 1.00 70.31 107 SER A CA 1
ATOM 912 C C . SER A 1 107 ? 14.010 -0.761 -0.827 1.00 70.31 107 SER A C 1
ATOM 914 O O . SER A 1 107 ? 13.381 -0.783 -1.885 1.00 70.31 107 SER A O 1
ATOM 916 N N . SER A 1 108 ? 15.314 -0.479 -0.768 1.00 77.06 108 SER A N 1
ATOM 917 C CA . SER A 1 108 ? 16.172 -0.297 -1.944 1.00 77.06 108 SER A CA 1
ATOM 918 C C . SER A 1 108 ? 16.566 -1.611 -2.618 1.00 77.06 108 SER A C 1
ATOM 920 O O . SER A 1 108 ? 17.235 -1.564 -3.644 1.00 77.06 108 SER A O 1
ATOM 922 N N . ILE A 1 109 ? 16.158 -2.770 -2.087 1.00 79.50 109 ILE A N 1
ATOM 923 C CA . ILE A 1 109 ? 16.597 -4.091 -2.565 1.00 79.50 109 ILE A CA 1
ATOM 924 C C . ILE A 1 109 ? 16.260 -4.274 -4.047 1.00 79.50 109 ILE A C 1
ATOM 926 O O . ILE A 1 109 ? 17.109 -4.692 -4.831 1.00 79.50 109 ILE A O 1
ATOM 930 N N . GLU A 1 110 ? 15.057 -3.882 -4.467 1.00 79.00 110 GLU A N 1
ATOM 931 C CA . GLU A 1 110 ? 14.660 -3.950 -5.878 1.00 79.00 110 GLU A CA 1
ATOM 932 C C . GLU A 1 110 ? 15.473 -2.989 -6.759 1.00 79.00 110 GLU A C 1
ATOM 934 O O . GLU A 1 110 ? 15.847 -3.329 -7.883 1.00 79.00 110 GLU A O 1
ATOM 939 N N . CYS A 1 111 ? 15.835 -1.815 -6.235 1.00 83.62 111 CYS A N 1
ATOM 940 C CA . CYS A 1 111 ? 16.730 -0.888 -6.928 1.00 83.62 111 CYS A CA 1
ATOM 941 C C . CYS A 1 111 ? 18.142 -1.480 -7.072 1.00 83.62 111 CYS A C 1
ATOM 943 O O . CYS A 1 111 ? 18.723 -1.428 -8.153 1.00 83.62 111 CYS A O 1
ATOM 945 N N . GLU A 1 112 ? 18.687 -2.084 -6.014 1.00 87.19 112 GLU A N 1
ATOM 946 C CA . GLU A 1 112 ? 19.993 -2.758 -6.011 1.00 87.19 112 GLU A CA 1
ATOM 947 C C . GLU A 1 112 ? 20.014 -3.960 -6.960 1.00 87.19 112 GLU A C 1
ATOM 949 O O . GLU A 1 112 ? 20.987 -4.164 -7.693 1.00 87.19 112 GLU A O 1
ATOM 954 N N . ARG A 1 113 ? 18.912 -4.714 -7.026 1.00 87.00 113 ARG A N 1
ATOM 955 C CA . ARG A 1 113 ? 18.696 -5.774 -8.015 1.00 87.00 113 ARG A CA 1
ATOM 956 C C . ARG A 1 113 ? 18.698 -5.202 -9.431 1.00 87.00 113 ARG A C 1
ATOM 958 O O . ARG A 1 113 ? 19.377 -5.747 -10.302 1.00 87.00 113 ARG A O 1
ATOM 965 N N . GLY A 1 114 ? 18.010 -4.083 -9.653 1.00 90.31 114 GLY A N 1
ATOM 966 C CA . GLY A 1 114 ? 18.014 -3.342 -10.916 1.00 90.31 114 GLY A CA 1
ATOM 967 C C . GLY A 1 114 ? 19.413 -2.904 -11.347 1.00 90.31 114 GLY A C 1
ATOM 968 O O . GLY A 1 114 ? 19.824 -3.194 -12.471 1.00 90.31 114 GLY A O 1
ATOM 969 N N . PHE A 1 115 ? 20.189 -2.300 -10.445 1.00 90.75 115 PHE A N 1
ATOM 970 C CA . PHE A 1 115 ? 21.584 -1.930 -10.705 1.00 90.75 115 PHE A CA 1
ATOM 971 C C . PHE A 1 115 ? 22.472 -3.149 -10.959 1.00 90.75 115 PHE A C 1
ATOM 973 O O . PHE A 1 115 ? 23.305 -3.133 -11.863 1.00 90.75 115 PHE A O 1
ATOM 980 N N . SER A 1 116 ? 22.263 -4.240 -10.225 1.00 91.12 116 SER A N 1
ATOM 981 C CA . SER A 1 116 ? 22.989 -5.492 -10.454 1.00 91.12 116 SER A CA 1
ATOM 982 C C . SER A 1 116 ? 22.726 -6.037 -11.861 1.00 91.12 116 SER A C 1
ATOM 984 O O . SER A 1 116 ? 23.666 -6.365 -12.586 1.00 91.12 116 SER A O 1
ATOM 986 N N . LYS A 1 117 ? 21.461 -6.060 -12.305 1.00 91.75 117 LYS A N 1
ATOM 987 C CA . LYS A 1 117 ? 21.097 -6.435 -13.682 1.00 91.75 117 LYS A CA 1
ATOM 988 C C . LYS A 1 117 ? 21.673 -5.456 -14.708 1.00 91.75 117 LYS A C 1
ATOM 990 O O . LYS A 1 117 ? 22.170 -5.886 -15.747 1.00 91.75 117 LYS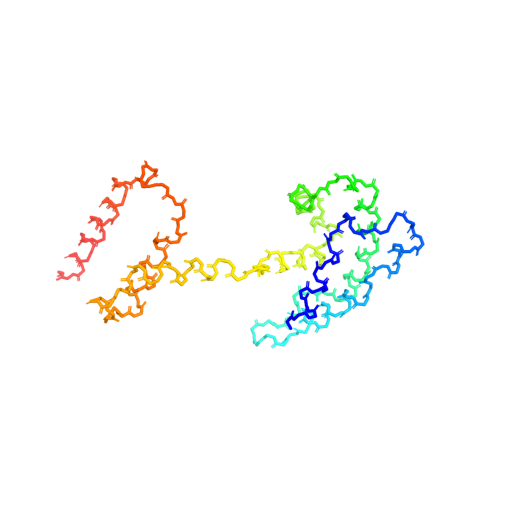 A O 1
ATOM 995 N N . GLN A 1 118 ? 21.668 -4.157 -14.412 1.00 93.81 118 GLN A N 1
ATOM 996 C CA . GLN A 1 118 ? 22.271 -3.140 -15.271 1.00 93.81 118 GLN A CA 1
ATOM 997 C C . GLN A 1 118 ? 23.768 -3.387 -15.469 1.00 93.81 118 GLN A C 1
ATOM 999 O O . GLN A 1 118 ? 24.237 -3.301 -16.601 1.00 93.81 118 GLN A O 1
ATOM 1004 N N . ASN A 1 119 ? 24.499 -3.738 -14.410 1.00 92.19 119 ASN A N 1
ATOM 1005 C CA . ASN A 1 119 ? 25.932 -4.042 -14.466 1.00 92.19 119 ASN A CA 1
ATOM 1006 C C . ASN A 1 119 ? 26.236 -5.315 -15.274 1.00 92.19 119 ASN A C 1
ATOM 1008 O O . ASN A 1 119 ? 27.278 -5.399 -15.921 1.00 92.19 119 ASN A O 1
ATOM 1012 N N . LEU A 1 120 ? 25.315 -6.285 -15.303 1.00 91.94 120 LEU A N 1
ATOM 1013 C CA . LEU A 1 120 ? 25.418 -7.451 -16.190 1.00 91.94 120 LEU A CA 1
ATOM 1014 C C . LEU A 1 120 ? 25.188 -7.083 -17.664 1.00 91.94 120 LEU A C 1
ATOM 1016 O O . LEU A 1 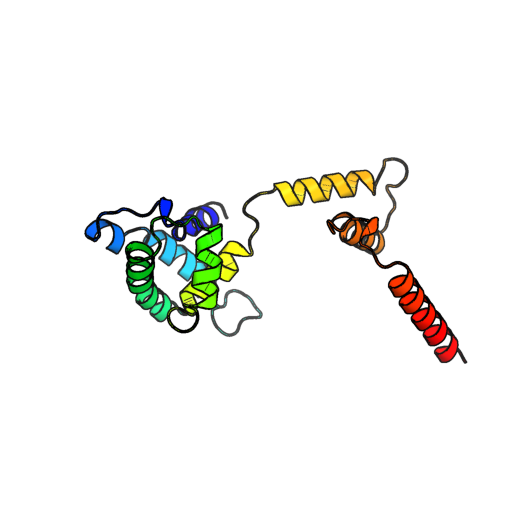120 ? 25.842 -7.630 -18.550 1.00 91.94 120 LEU A O 1
ATOM 1020 N N . ILE A 1 121 ? 24.275 -6.149 -17.943 1.00 92.12 121 ILE A N 1
ATOM 1021 C CA . ILE A 1 121 ? 23.978 -5.688 -19.308 1.00 92.12 121 ILE A CA 1
ATOM 1022 C C . ILE A 1 121 ? 25.084 -4.756 -19.830 1.00 92.12 121 ILE A C 1
ATOM 1024 O O . ILE A 1 121 ? 25.537 -4.911 -20.968 1.00 92.12 121 ILE A O 1
ATOM 1028 N N . LYS A 1 122 ? 25.514 -3.786 -19.012 1.00 92.94 122 LYS A N 1
ATOM 1029 C CA . LYS A 1 122 ? 26.589 -2.829 -19.299 1.00 92.94 122 LYS A CA 1
ATOM 1030 C C . LYS A 1 122 ? 27.887 -3.303 -18.662 1.00 92.94 122 LYS A C 1
ATOM 1032 O O . LYS A 1 122 ? 28.261 -2.879 -17.574 1.00 92.94 122 LYS A O 1
ATOM 1037 N N . THR A 1 123 ? 28.599 -4.149 -19.387 1.00 89.94 123 THR A N 1
ATOM 1038 C CA . THR A 1 123 ? 29.944 -4.573 -18.996 1.00 89.94 123 THR A CA 1
ATOM 1039 C C . THR A 1 123 ? 30.988 -3.524 -19.389 1.00 89.94 123 THR A C 1
ATOM 1041 O O . THR A 1 123 ? 30.711 -2.607 -20.169 1.00 89.94 123 THR A O 1
ATOM 1044 N N . SER A 1 124 ? 32.222 -3.680 -18.901 1.00 88.56 124 SER A N 1
ATOM 1045 C CA . SER A 1 124 ? 33.368 -2.838 -19.284 1.00 88.56 124 SER A CA 1
ATOM 1046 C C . SER A 1 124 ? 33.557 -2.750 -20.806 1.00 88.56 124 SER A C 1
ATOM 1048 O O . SER A 1 124 ? 33.822 -1.673 -21.335 1.00 88.56 124 SER A O 1
ATOM 1050 N N . HIS A 1 125 ? 33.349 -3.862 -21.517 1.00 87.81 125 HIS A N 1
ATOM 1051 C CA . HIS A 1 125 ? 33.442 -3.942 -22.977 1.00 87.81 125 HIS A CA 1
ATOM 1052 C C . HIS A 1 125 ? 32.181 -3.445 -23.704 1.00 87.81 125 HIS A C 1
ATOM 1054 O O . HIS A 1 125 ? 32.248 -3.087 -24.878 1.00 87.81 125 HIS A O 1
ATOM 1060 N N . ARG A 1 126 ? 31.030 -3.394 -23.020 1.00 86.56 126 ARG A N 1
ATOM 1061 C CA . ARG A 1 126 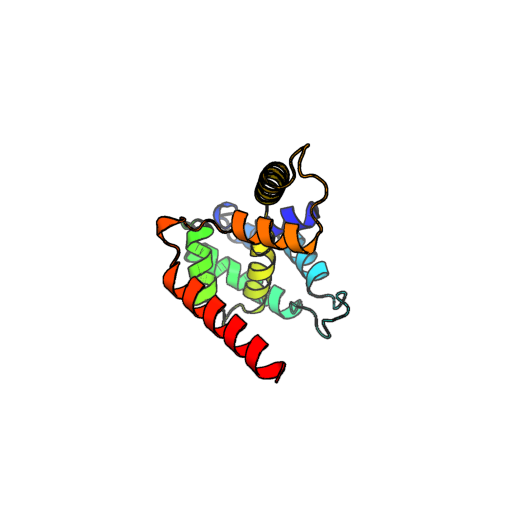? 29.722 -3.025 -23.583 1.00 86.56 126 ARG A CA 1
ATOM 1062 C C . ARG A 1 126 ? 29.097 -1.839 -22.839 1.00 86.56 126 ARG A C 1
ATOM 1064 O O . ARG A 1 126 ? 27.943 -1.877 -22.419 1.00 86.56 126 ARG A O 1
ATOM 1071 N N . ASN A 1 127 ? 29.846 -0.752 -22.683 1.00 89.12 127 ASN A N 1
ATOM 1072 C CA . ASN A 1 127 ? 29.403 0.416 -21.910 1.00 89.12 127 ASN A CA 1
ATOM 1073 C C . ASN A 1 127 ? 28.666 1.497 -22.737 1.00 89.12 127 ASN A C 1
ATOM 1075 O O . ASN A 1 127 ? 28.006 2.361 -22.154 1.00 89.12 127 ASN A O 1
ATOM 1079 N N . ARG A 1 128 ? 28.698 1.422 -24.078 1.00 91.44 128 ARG A N 1
ATOM 1080 C CA . ARG A 1 128 ? 28.092 2.398 -25.017 1.00 91.44 128 ARG A CA 1
ATOM 1081 C C . ARG A 1 128 ? 26.654 2.077 -25.463 1.00 91.44 128 ARG A C 1
ATOM 1083 O O . ARG A 1 128 ? 26.232 2.498 -26.534 1.00 91.44 128 ARG A O 1
ATOM 1090 N N . ILE A 1 129 ? 25.895 1.317 -24.676 1.00 92.44 129 ILE A N 1
ATOM 1091 C CA . ILE A 1 129 ? 24.473 1.059 -24.966 1.00 92.44 129 ILE A CA 1
ATOM 1092 C C . ILE A 1 129 ? 23.677 2.349 -24.726 1.00 92.44 129 ILE A C 1
ATOM 1094 O O . ILE A 1 129 ? 23.844 2.977 -23.677 1.00 92.44 129 ILE A O 1
ATOM 1098 N N . ASN A 1 130 ? 22.826 2.731 -25.682 1.00 93.69 130 ASN A N 1
ATOM 1099 C CA . ASN A 1 130 ? 21.926 3.876 -25.534 1.00 93.69 130 ASN A CA 1
ATOM 1100 C C . ASN A 1 130 ? 20.813 3.595 -24.503 1.00 93.69 130 ASN A C 1
ATOM 1102 O O . ASN A 1 130 ? 20.573 2.448 -24.121 1.00 93.69 130 ASN A O 1
ATOM 1106 N N . ASN A 1 131 ? 20.137 4.647 -24.042 1.00 93.12 131 ASN A N 1
ATOM 1107 C CA . ASN A 1 131 ? 19.165 4.524 -22.956 1.00 93.12 131 ASN A CA 1
ATOM 1108 C C . ASN A 1 131 ? 17.935 3.697 -23.348 1.00 93.12 131 ASN A C 1
ATOM 1110 O O . ASN A 1 131 ? 17.500 2.885 -22.540 1.00 93.12 131 ASN A O 1
ATOM 1114 N N . ASP A 1 132 ? 17.433 3.821 -24.578 1.00 94.12 132 ASP A N 1
ATOM 1115 C CA . ASP A 1 132 ? 16.238 3.087 -25.026 1.00 94.12 132 ASP A CA 1
ATOM 1116 C C . ASP A 1 132 ? 16.482 1.574 -25.068 1.00 94.12 132 ASP A C 1
ATOM 1118 O O . ASP A 1 132 ? 15.690 0.770 -24.575 1.00 94.12 132 ASP A O 1
ATOM 1122 N N . THR A 1 133 ? 17.636 1.177 -25.604 1.00 92.19 133 THR A N 1
ATOM 1123 C CA . THR A 1 133 ? 18.041 -0.230 -25.688 1.00 92.19 133 THR A CA 1
ATOM 1124 C C . THR A 1 133 ? 18.341 -0.787 -24.300 1.00 92.19 133 THR A C 1
ATOM 1126 O O . THR A 1 133 ? 17.980 -1.921 -23.988 1.00 92.19 133 THR A O 1
ATOM 1129 N N . LEU A 1 134 ? 18.996 0.005 -23.447 1.00 93.44 134 LEU A N 1
ATOM 1130 C CA . LEU A 1 134 ? 19.262 -0.382 -22.067 1.00 93.44 134 LEU A CA 1
ATOM 1131 C C . LEU A 1 134 ? 17.965 -0.565 -21.277 1.00 93.44 134 LEU A C 1
ATOM 1133 O O . LEU A 1 134 ? 17.840 -1.551 -20.556 1.00 93.44 134 LEU A O 1
ATOM 1137 N N . HIS A 1 135 ? 17.016 0.358 -21.432 1.00 92.06 135 HIS A N 1
ATOM 1138 C CA . HIS A 1 135 ? 15.695 0.282 -20.827 1.00 92.06 135 HIS A CA 1
ATOM 1139 C C . HIS A 1 135 ? 14.995 -1.011 -21.244 1.00 92.06 135 HIS A C 1
ATOM 1141 O O . HIS A 1 135 ? 14.589 -1.773 -20.377 1.00 92.06 135 HIS A O 1
ATOM 1147 N N . LEU A 1 136 ? 14.955 -1.326 -22.545 1.00 91.69 136 LEU A N 1
ATOM 1148 C CA . LEU A 1 136 ? 14.360 -2.571 -23.037 1.00 91.69 136 LEU A CA 1
ATOM 1149 C C . LEU A 1 136 ? 15.011 -3.816 -22.413 1.00 91.69 136 LEU A C 1
ATOM 1151 O O . LEU A 1 136 ? 14.306 -4.712 -21.947 1.00 91.69 136 LEU A O 1
ATOM 1155 N N . PHE A 1 137 ? 16.346 -3.882 -22.373 1.00 91.50 137 PHE A N 1
ATOM 1156 C CA . PHE A 1 137 ? 17.034 -5.020 -21.759 1.00 91.50 137 PHE A CA 1
ATOM 1157 C C . PHE A 1 137 ? 16.782 -5.122 -20.262 1.00 91.50 137 PHE A C 1
ATOM 1159 O O . PHE A 1 137 ? 16.611 -6.233 -19.766 1.00 91.50 137 PHE A O 1
ATOM 1166 N N . LEU A 1 138 ? 16.743 -3.998 -19.545 1.00 91.81 138 LEU A N 1
ATOM 1167 C CA . LEU A 1 138 ? 16.395 -3.981 -18.129 1.00 91.81 138 LEU A CA 1
ATOM 1168 C C . LEU A 1 138 ? 14.958 -4.446 -17.909 1.00 91.81 138 LEU A C 1
ATOM 1170 O O . LEU A 1 138 ? 14.752 -5.311 -17.067 1.00 91.81 138 LEU A O 1
ATOM 1174 N N . SER A 1 139 ? 13.993 -3.960 -18.695 1.00 89.50 139 SER A N 1
ATOM 1175 C CA . SER A 1 139 ? 12.598 -4.403 -18.620 1.00 89.50 139 SER A CA 1
ATOM 1176 C C . SER A 1 139 ? 12.486 -5.914 -18.807 1.00 89.50 139 SER A C 1
ATOM 1178 O O . SER A 1 139 ? 11.860 -6.579 -17.993 1.00 89.50 139 SER A O 1
ATOM 1180 N N . ILE A 1 140 ? 13.150 -6.477 -19.822 1.00 87.44 140 ILE A N 1
ATOM 1181 C CA . ILE A 1 140 ? 13.161 -7.930 -20.053 1.00 87.44 140 ILE A CA 1
ATOM 1182 C C . ILE A 1 140 ? 13.858 -8.668 -18.900 1.00 87.44 140 ILE A C 1
ATOM 1184 O O . ILE A 1 140 ? 13.371 -9.695 -18.446 1.00 87.44 140 ILE A O 1
ATOM 1188 N N . SER A 1 141 ? 14.985 -8.149 -18.407 1.00 86.81 141 SER A N 1
ATOM 1189 C CA . SER A 1 141 ? 15.800 -8.812 -17.376 1.00 86.81 141 SER A CA 1
ATOM 1190 C C . SER A 1 141 ? 15.204 -8.750 -15.968 1.00 86.81 141 SER A C 1
ATOM 1192 O O . SER A 1 141 ? 15.636 -9.511 -15.099 1.00 86.81 141 SER A O 1
ATOM 1194 N N . LEU A 1 142 ? 14.295 -7.803 -15.723 1.00 87.50 142 LEU A N 1
ATOM 1195 C CA . LEU A 1 142 ? 13.587 -7.629 -14.455 1.00 87.50 142 LEU A CA 1
ATOM 1196 C C . LEU A 1 142 ? 12.287 -8.431 -14.392 1.00 87.50 142 LEU A C 1
ATOM 1198 O O . LEU A 1 142 ? 11.810 -8.685 -13.291 1.00 87.50 142 LEU A O 1
ATOM 1202 N N . VAL A 1 143 ? 11.730 -8.835 -15.537 1.00 84.19 143 VAL A N 1
ATOM 1203 C CA . VAL A 1 143 ? 10.587 -9.748 -15.576 1.00 84.19 143 VAL A CA 1
ATOM 1204 C C . VAL A 1 143 ? 11.051 -11.121 -15.098 1.00 84.19 143 VAL A C 1
ATOM 1206 O O . VAL A 1 143 ? 11.796 -11.816 -15.788 1.00 84.19 143 VAL A O 1
ATOM 1209 N N . ASP A 1 144 ? 10.577 -11.527 -13.923 1.00 68.12 144 ASP A N 1
ATOM 1210 C CA . ASP A 1 144 ? 10.855 -12.836 -13.325 1.00 68.12 144 ASP A CA 1
ATOM 1211 C C . ASP A 1 144 ? 9.995 -13.933 -13.973 1.00 68.12 144 ASP A C 1
ATOM 1213 O O . ASP A 1 144 ? 9.278 -14.668 -13.300 1.00 68.12 144 ASP A O 1
ATOM 1217 N N . LYS A 1 145 ? 10.022 -14.031 -15.306 1.00 70.50 145 LYS A N 1
ATOM 1218 C CA . LYS A 1 145 ? 9.378 -15.132 -16.023 1.00 70.50 145 LYS A CA 1
ATOM 1219 C C . LYS A 1 145 ? 10.432 -16.147 -16.424 1.00 70.50 145 LYS A C 1
ATOM 1221 O O . LYS A 1 145 ? 11.447 -15.792 -17.025 1.00 70.50 145 LYS A O 1
ATOM 1226 N N . ASN A 1 146 ? 10.194 -17.417 -16.105 1.00 75.81 146 ASN A N 1
ATOM 1227 C CA . ASN A 1 146 ? 11.080 -18.476 -16.557 1.00 75.81 146 ASN A CA 1
ATOM 1228 C C . ASN A 1 146 ? 11.064 -18.514 -18.091 1.00 75.81 146 ASN A C 1
ATOM 1230 O O . ASN A 1 146 ? 10.001 -18.443 -18.709 1.00 75.81 146 ASN A O 1
ATOM 1234 N N . ILE A 1 147 ? 12.235 -18.650 -18.714 1.00 78.81 147 ILE A N 1
ATOM 1235 C CA . ILE A 1 147 ? 12.341 -18.757 -20.171 1.00 78.81 147 ILE A CA 1
ATOM 1236 C C . ILE A 1 147 ? 11.513 -19.926 -20.723 1.00 78.81 147 ILE A C 1
ATOM 1238 O O . ILE A 1 147 ? 10.972 -19.833 -21.819 1.00 78.81 147 ILE A O 1
ATOM 1242 N N . ASN A 1 148 ? 11.342 -20.982 -19.923 1.00 80.75 148 ASN A N 1
ATOM 1243 C CA . ASN A 1 148 ? 10.541 -22.156 -20.259 1.00 80.75 148 ASN A CA 1
ATOM 1244 C C . ASN A 1 148 ? 9.029 -21.869 -20.280 1.00 80.75 148 ASN A C 1
ATOM 1246 O O . ASN A 1 148 ? 8.274 -22.616 -20.890 1.00 80.75 148 ASN A O 1
ATOM 1250 N N . GLU A 1 149 ? 8.575 -20.799 -19.624 1.00 85.38 149 GLU A N 1
ATOM 1251 C CA . GLU A 1 149 ? 7.169 -20.369 -19.593 1.00 85.38 149 GLU A CA 1
ATOM 1252 C C . GLU A 1 149 ? 6.871 -19.288 -20.646 1.00 85.38 149 GLU A C 1
ATOM 1254 O O . GLU A 1 149 ? 5.750 -18.765 -20.731 1.00 85.38 149 GLU A O 1
ATOM 1259 N N . TYR A 1 150 ? 7.884 -18.880 -21.413 1.00 83.44 150 TYR A N 1
ATOM 1260 C CA . TYR A 1 150 ? 7.728 -17.893 -22.466 1.00 83.44 150 TYR A CA 1
ATOM 1261 C C . TYR A 1 150 ? 7.276 -18.556 -23.770 1.00 83.44 150 TYR A C 1
ATOM 1263 O O . TYR A 1 150 ? 7.914 -19.469 -24.286 1.00 83.44 150 TYR A O 1
ATOM 1271 N N . ASP A 1 151 ? 6.173 -18.058 -24.324 1.00 88.62 151 ASP A N 1
ATOM 1272 C CA . ASP A 1 151 ? 5.622 -18.531 -25.590 1.00 88.62 151 ASP A CA 1
ATOM 1273 C C . ASP A 1 151 ? 6.351 -17.862 -26.767 1.00 88.62 151 ASP A C 1
ATOM 1275 O O . ASP A 1 151 ? 6.007 -16.760 -27.216 1.00 88.62 151 ASP A O 1
ATOM 1279 N N . PHE A 1 152 ? 7.401 -18.532 -27.243 1.00 87.62 152 PHE A N 1
ATOM 1280 C CA . PHE A 1 152 ? 8.203 -18.071 -28.373 1.00 87.62 152 PHE A CA 1
ATOM 1281 C C . PHE A 1 152 ? 7.431 -18.067 -29.695 1.00 87.62 152 PHE A C 1
ATOM 1283 O O . PHE A 1 152 ? 7.704 -17.215 -30.542 1.00 87.62 152 PHE A O 1
ATOM 1290 N N . GLU A 1 153 ? 6.457 -18.962 -29.881 1.00 90.69 153 GLU A N 1
ATOM 1291 C CA . GLU A 1 153 ? 5.661 -19.003 -31.111 1.00 90.69 153 GLU A CA 1
ATOM 1292 C C . GLU A 1 153 ? 4.764 -17.773 -31.217 1.00 90.69 153 GLU A C 1
ATOM 1294 O O . GLU A 1 153 ? 4.716 -17.113 -32.260 1.00 90.69 153 GLU A O 1
ATOM 1299 N N . LYS A 1 154 ? 4.117 -17.388 -30.114 1.00 89.88 154 LYS A N 1
ATOM 1300 C CA . LYS A 1 154 ? 3.337 -16.149 -30.051 1.00 89.88 154 LYS A CA 1
ATOM 1301 C C . LYS A 1 154 ? 4.200 -14.924 -30.340 1.00 89.88 154 LYS A C 1
ATOM 1303 O O . LYS A 1 154 ? 3.779 -14.047 -31.097 1.00 89.88 154 LYS A O 1
ATOM 1308 N N . ALA A 1 155 ? 5.407 -14.864 -29.778 1.00 86.94 155 ALA A N 1
ATOM 1309 C CA . ALA A 1 155 ? 6.338 -13.768 -30.032 1.00 86.94 155 ALA A CA 1
ATOM 1310 C C . ALA A 1 155 ? 6.751 -13.691 -31.513 1.00 86.94 155 ALA A C 1
ATOM 1312 O O . ALA A 1 155 ? 6.733 -12.610 -32.107 1.00 86.94 155 ALA A O 1
ATOM 1313 N N . LEU A 1 156 ? 7.061 -14.838 -32.127 1.00 89.81 156 LEU A N 1
ATOM 1314 C CA . LEU A 1 156 ? 7.434 -14.931 -33.538 1.00 89.81 156 LEU A CA 1
ATOM 1315 C C . LEU A 1 156 ? 6.286 -14.495 -34.457 1.00 89.81 156 LEU A C 1
ATOM 1317 O O . LEU A 1 156 ? 6.501 -13.730 -35.400 1.00 89.81 156 LEU A O 1
ATOM 1321 N N . ASN A 1 157 ? 5.057 -14.910 -34.142 1.00 92.00 157 ASN A N 1
ATOM 1322 C CA . ASN A 1 157 ? 3.862 -14.500 -34.871 1.00 92.00 157 ASN A CA 1
ATOM 1323 C C . ASN A 1 157 ? 3.667 -12.976 -34.823 1.00 92.00 157 ASN A C 1
ATOM 1325 O O . ASN A 1 157 ? 3.482 -12.362 -35.874 1.00 92.00 157 ASN A O 1
ATOM 1329 N N . ILE A 1 158 ? 3.793 -12.347 -33.647 1.00 89.75 158 ILE A N 1
ATOM 1330 C CA . ILE A 1 158 ? 3.708 -10.882 -33.493 1.00 89.75 158 ILE A CA 1
ATOM 1331 C C . ILE A 1 158 ? 4.798 -10.172 -34.307 1.00 89.75 158 ILE A C 1
ATOM 1333 O O . ILE A 1 158 ? 4.522 -9.203 -35.013 1.00 89.75 158 ILE A O 1
ATOM 1337 N N . TRP A 1 159 ? 6.038 -10.656 -34.252 1.00 88.31 159 TRP A N 1
ATOM 1338 C CA . TRP A 1 159 ? 7.124 -10.056 -35.025 1.00 88.31 159 TRP A CA 1
ATOM 1339 C C . TRP A 1 159 ? 6.869 -10.157 -36.535 1.00 88.31 159 TRP A C 1
ATOM 1341 O O . TRP A 1 159 ? 7.037 -9.180 -37.270 1.00 88.31 159 TRP A O 1
ATOM 1351 N N . SER A 1 160 ? 6.394 -11.314 -37.002 1.00 87.06 160 SER A N 1
ATOM 1352 C CA . SER A 1 160 ? 6.102 -11.540 -38.418 1.00 87.06 160 SER A CA 1
ATOM 1353 C C . SER A 1 160 ? 5.008 -10.605 -38.951 1.00 87.06 160 SER A C 1
ATOM 1355 O O . SER A 1 160 ? 5.159 -10.047 -40.041 1.00 87.06 160 SER A O 1
ATOM 1357 N N . THR A 1 161 ? 3.944 -10.361 -38.176 1.00 88.00 161 THR A N 1
ATOM 1358 C CA . THR A 1 161 ? 2.852 -9.461 -38.573 1.00 88.00 161 THR A CA 1
ATOM 1359 C C . THR A 1 161 ? 3.310 -8.007 -38.596 1.00 88.00 161 THR A C 1
ATOM 1361 O O . THR A 1 161 ? 2.983 -7.281 -39.539 1.00 88.00 161 THR A O 1
ATOM 1364 N N . MET A 1 162 ? 4.145 -7.584 -37.641 1.00 82.56 162 MET A N 1
ATOM 1365 C CA . MET A 1 162 ? 4.751 -6.247 -37.647 1.00 82.56 162 MET A CA 1
ATOM 1366 C C . MET A 1 162 ? 5.609 -6.019 -38.898 1.00 82.56 162 MET A C 1
ATOM 1368 O O . MET A 1 162 ? 5.435 -5.019 -39.594 1.00 82.56 162 MET A O 1
ATOM 1372 N N . VAL A 1 163 ? 6.482 -6.971 -39.245 1.00 78.06 163 VAL A N 1
ATOM 1373 C CA . VAL A 1 163 ? 7.346 -6.875 -40.436 1.00 78.06 163 VAL A CA 1
ATOM 1374 C C . VAL A 1 163 ? 6.526 -6.828 -41.729 1.00 78.06 163 VAL A C 1
ATOM 1376 O O . VAL A 1 163 ? 6.835 -6.044 -42.630 1.00 78.06 163 VAL A O 1
ATOM 1379 N N . GLN A 1 164 ? 5.469 -7.637 -41.840 1.00 71.88 164 GLN A N 1
ATOM 1380 C CA . GLN A 1 164 ? 4.576 -7.614 -43.003 1.00 71.88 164 GLN A CA 1
ATOM 1381 C C . GLN A 1 164 ? 3.825 -6.281 -43.133 1.00 71.88 164 GLN A C 1
ATOM 1383 O O . GLN A 1 164 ? 3.667 -5.777 -44.245 1.00 71.88 164 GLN A O 1
ATOM 1388 N N . THR A 1 165 ? 3.405 -5.691 -42.013 1.00 63.09 165 THR A N 1
ATOM 1389 C CA . THR A 1 165 ? 2.688 -4.407 -41.988 1.00 63.09 165 THR A CA 1
ATOM 1390 C C . THR A 1 165 ? 3.600 -3.258 -42.424 1.00 63.09 165 THR A C 1
ATOM 1392 O O . THR A 1 165 ? 3.234 -2.491 -43.313 1.00 63.09 165 THR A O 1
ATOM 1395 N N . SER A 1 166 ? 4.837 -3.203 -41.920 1.00 65.50 166 SER A N 1
ATOM 1396 C CA . SER A 1 166 ? 5.828 -2.194 -42.325 1.00 65.50 166 SER A CA 1
ATOM 1397 C C . SER A 1 166 ? 6.200 -2.278 -43.810 1.00 65.50 166 SER A C 1
ATOM 1399 O O . SER A 1 166 ? 6.410 -1.253 -44.454 1.00 65.50 166 SER A O 1
ATOM 1401 N N . ARG A 1 167 ? 6.225 -3.488 -44.389 1.00 60.47 167 ARG A N 1
ATOM 1402 C CA . ARG A 1 167 ? 6.478 -3.696 -45.829 1.00 60.47 167 ARG A CA 1
ATOM 1403 C C . ARG A 1 167 ? 5.302 -3.299 -46.726 1.00 60.47 167 ARG A C 1
ATOM 1405 O O . ARG A 1 167 ? 5.522 -3.024 -47.901 1.00 60.47 167 ARG A O 1
ATOM 1412 N N . ARG A 1 168 ? 4.068 -3.288 -46.209 1.00 57.47 168 ARG A N 1
ATOM 1413 C CA . ARG A 1 168 ? 2.871 -2.861 -46.959 1.00 57.47 168 ARG A CA 1
ATOM 1414 C C . ARG A 1 168 ? 2.707 -1.343 -47.012 1.00 57.47 168 ARG A C 1
ATOM 1416 O O . ARG A 1 168 ? 2.145 -0.860 -47.978 1.00 57.47 168 ARG A O 1
ATOM 1423 N N . ILE A 1 169 ? 3.207 -0.613 -46.015 1.00 57.81 169 ILE A N 1
ATOM 1424 C CA . ILE A 1 169 ? 3.110 0.859 -45.940 1.00 57.81 169 ILE A CA 1
ATOM 1425 C C . ILE A 1 169 ? 4.154 1.552 -46.844 1.00 57.81 169 ILE A C 1
ATOM 1427 O O . ILE A 1 169 ? 4.010 2.721 -47.180 1.00 57.81 169 ILE A O 1
ATOM 1431 N N . GLN A 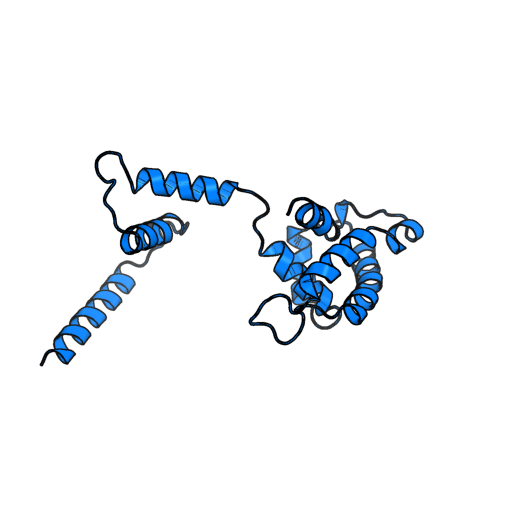1 170 ? 5.204 0.834 -47.257 1.00 52.22 170 GLN A N 1
ATOM 1432 C CA . GLN A 1 170 ? 6.267 1.336 -48.142 1.00 52.22 170 GLN A CA 1
ATOM 1433 C C . GLN A 1 170 ? 6.024 1.059 -49.643 1.00 52.22 170 GLN A C 1
ATOM 1435 O O . GLN A 1 170 ? 6.937 1.252 -50.446 1.00 52.22 170 GLN A O 1
ATOM 1440 N N . LYS A 1 171 ? 4.834 0.581 -50.023 1.00 40.84 171 LYS A N 1
ATOM 1441 C CA . LYS A 1 171 ? 4.383 0.425 -51.416 1.00 40.84 171 LYS A CA 1
ATOM 1442 C C . LYS A 1 171 ? 3.244 1.388 -51.699 1.00 40.84 171 LYS A C 1
ATOM 1444 O O . LYS A 1 171 ? 3.198 1.869 -52.848 1.00 40.84 171 LYS A O 1
#

InterPro domains:
  IPR008906 HAT, C-terminal dimerisation domain [PF05699] (84-138)
  IPR012337 Ribonuclease H-like superfamily [SSF53098] (58-136)

Secondary structure (DSSP, 8-state):
-HHHHHHGGGG-GGGS-S-HHHHHTTTHHHHHHHHHHHSS--STT-SS-SS-HHHHHHHHHHHHHHHHHH-TT--HHHHHHHHHHHSTTT-HHHHHHHHHHHHS-S-SHHHHHHHHHHHHHS-TTS----HHHHHHHHHHHHS---GGGS-HHHHHHHHHHHHHHHHHHT-

pLDDT: mean 81.32, std 11.12, range [40.84, 94.12]

Foldseek 3Di:
DVLLLVLLCQPWLLPADLDLVCNQCPSPVSVVVLCVVQQDPPPVPDPGGLADPVLQNVLVNVVSVCCSVPPSPDGPVVVLVCCQPPPCVPRVRVNSSVVVSVVDDSDCVLVVVLVVQLCVCCDPVRPPDDPVRSVVSSVVVSPPDDPVNDDVVVVVVVVVVVVVVVVVVVD

Organism: Gigaspora margarita (NCBI:txid4874)

Sequence (171 aa):
MILLLNSMQILNPNKWPKDKKILQNYRELELEELIKVYEKSHWPNYLNGIIDADKIRQEWNLFKEVVSSNYQNLDVNNLLPIIFDQHQEFYPNIIKLLEIIYSIPFSSIECERGFSKQNLIKTSHRNRINNDTLHLFLSISLVDKNINEYDFEKALNIWSTMVQTSRRIQK

Radius of gyration: 23.34 Å; chains: 1; bounding box: 51×42×77 Å